Protein AF-A0A8B7NVA9-F1 (afdb_monomer_lite)

pLDDT: mean 93.3, std 6.25, range [57.94, 97.88]

Radius of gyration: 20.19 Å; chains: 1; bounding box: 46×25×56 Å

Organism: Hyalella azteca (NCBI:txid294128)

Structure (mmCIF, N/CA/C/O backbone):
data_AF-A0A8B7NVA9-F1
#
_entry.id   AF-A0A8B7NVA9-F1
#
loop_
_atom_site.group_PDB
_atom_site.id
_atom_site.type_symbol
_atom_site.label_atom_id
_atom_site.label_alt_id
_atom_site.label_comp_id
_atom_site.label_asym_id
_atom_site.label_entity_id
_atom_site.label_seq_id
_atom_site.pdbx_PDB_ins_code
_atom_site.Cartn_x
_atom_site.Cartn_y
_atom_site.Cartn_z
_atom_site.occupancy
_atom_site.B_iso_or_equiv
_atom_site.auth_seq_id
_atom_site.auth_comp_id
_atom_site.auth_asym_id
_atom_site.auth_atom_id
_atom_site.pdbx_PDB_model_num
ATOM 1 N N . MET A 1 1 ? -10.636 13.072 1.670 1.00 78.94 1 MET A N 1
ATOM 2 C CA . MET A 1 1 ? -10.797 11.998 2.675 1.00 78.94 1 MET A CA 1
ATOM 3 C C . MET A 1 1 ? -12.280 11.763 2.958 1.00 78.94 1 MET A C 1
ATOM 5 O O . MET A 1 1 ? -12.791 12.242 3.953 1.00 78.94 1 MET A O 1
ATOM 9 N N . ALA A 1 2 ? -12.999 11.084 2.055 1.00 90.25 2 ALA A N 1
ATOM 10 C CA . ALA A 1 2 ? -14.465 10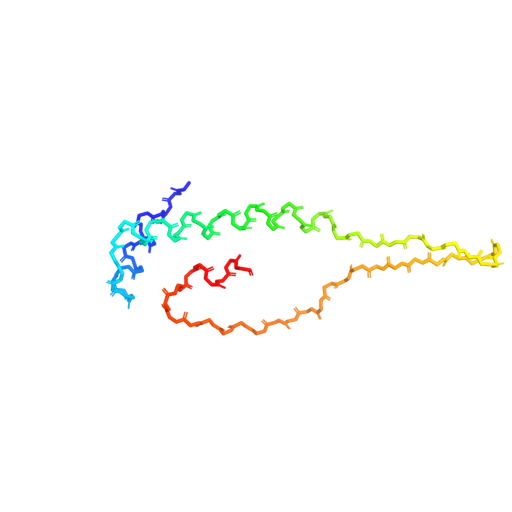.985 2.138 1.00 90.25 2 ALA A CA 1
ATOM 11 C C . ALA A 1 2 ? -14.973 9.901 3.111 1.00 90.25 2 ALA A C 1
ATOM 13 O O . ALA A 1 2 ? -16.042 10.060 3.682 1.00 90.25 2 ALA A O 1
ATOM 14 N N . ARG A 1 3 ? -14.208 8.816 3.308 1.00 94.44 3 ARG A N 1
ATOM 15 C CA . ARG A 1 3 ? -14.600 7.651 4.131 1.00 94.44 3 ARG A CA 1
ATOM 16 C C . ARG A 1 3 ? -13.685 7.397 5.333 1.00 94.44 3 ARG A C 1
ATOM 18 O O . ARG A 1 3 ? -13.634 6.290 5.852 1.00 94.44 3 ARG A O 1
ATOM 25 N N . GLN A 1 4 ? -12.906 8.394 5.751 1.00 95.50 4 GLN A N 1
ATOM 26 C CA . GLN A 1 4 ? -11.883 8.183 6.781 1.00 95.50 4 GLN A CA 1
ATOM 27 C C . GLN A 1 4 ? -12.486 7.746 8.120 1.00 95.50 4 GLN A C 1
ATOM 29 O O . GLN A 1 4 ? -11.980 6.817 8.736 1.00 95.50 4 GLN A O 1
ATOM 34 N N . GLU A 1 5 ? -13.573 8.389 8.541 1.00 97.19 5 GLU A N 1
ATOM 35 C CA . GLU A 1 5 ? -14.246 8.087 9.807 1.00 97.19 5 GLU A CA 1
ATOM 36 C C . GLU A 1 5 ? -14.885 6.696 9.811 1.00 97.19 5 GLU A C 1
ATOM 38 O O . GLU A 1 5 ? -14.750 5.959 10.782 1.00 97.19 5 GLU A O 1
ATOM 43 N N . GLU A 1 6 ? -15.524 6.315 8.703 1.00 97.50 6 GLU A N 1
ATOM 44 C CA . GLU A 1 6 ? -16.120 4.988 8.520 1.00 97.50 6 GLU A CA 1
ATOM 45 C C . GLU A 1 6 ? -15.051 3.890 8.613 1.00 97.50 6 GLU A C 1
ATOM 47 O O . GLU A 1 6 ? -15.187 2.947 9.389 1.00 97.50 6 GLU A O 1
ATOM 52 N N . LEU A 1 7 ? -13.941 4.049 7.884 1.00 95.88 7 LEU A N 1
ATOM 53 C CA . LEU A 1 7 ? -12.836 3.088 7.903 1.00 95.88 7 LEU A CA 1
ATOM 54 C C . LEU A 1 7 ? -12.132 3.040 9.264 1.00 95.88 7 LEU A C 1
ATOM 56 O O . LEU A 1 7 ? -11.775 1.962 9.731 1.00 95.88 7 LEU A O 1
ATOM 60 N N . ALA A 1 8 ? -11.953 4.184 9.925 1.00 97.06 8 ALA A N 1
ATOM 61 C CA . ALA A 1 8 ? -11.358 4.229 11.256 1.00 97.06 8 ALA A CA 1
ATOM 62 C C . ALA A 1 8 ? -12.237 3.513 12.294 1.00 97.06 8 ALA A C 1
ATOM 64 O O . ALA A 1 8 ? -11.709 2.790 13.136 1.00 97.06 8 ALA A O 1
ATOM 65 N N . ALA A 1 9 ? -13.563 3.662 12.206 1.00 97.81 9 ALA A N 1
ATOM 66 C CA . ALA A 1 9 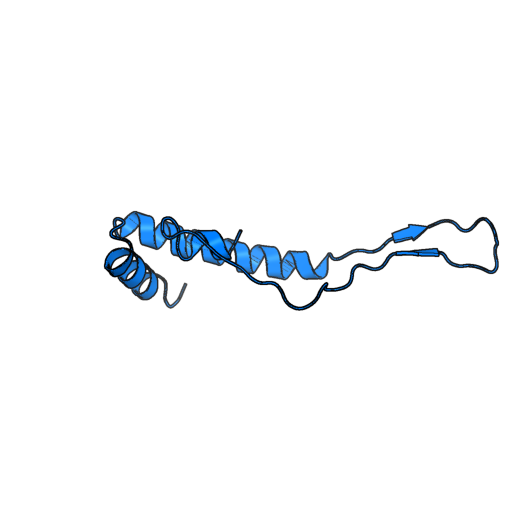? -14.499 2.945 13.066 1.00 97.81 9 ALA A CA 1
ATOM 67 C C . ALA A 1 9 ? -14.426 1.424 12.854 1.00 97.81 9 ALA A C 1
ATOM 69 O O . ALA A 1 9 ? -14.413 0.685 13.838 1.00 97.81 9 ALA A O 1
ATOM 70 N N . ILE A 1 10 ? -14.308 0.963 11.601 1.00 97.06 10 ILE A N 1
ATOM 71 C CA . ILE A 1 10 ? -14.116 -0.462 11.279 1.00 97.06 10 ILE A CA 1
ATOM 72 C C . ILE A 1 10 ? -12.806 -0.980 11.883 1.00 97.06 10 ILE A C 1
ATOM 74 O O . ILE A 1 10 ? -12.827 -1.972 12.606 1.00 97.06 10 ILE A O 1
ATOM 78 N N . ILE A 1 11 ? -11.683 -0.282 11.668 1.00 96.31 11 ILE A N 1
ATOM 79 C CA . ILE A 1 11 ? -10.389 -0.671 12.253 1.00 96.31 11 ILE A CA 1
ATOM 80 C C . ILE A 1 11 ? -10.502 -0.758 13.777 1.00 96.31 11 ILE A C 1
ATOM 82 O O . ILE A 1 11 ? -10.065 -1.738 14.368 1.00 96.31 11 ILE A O 1
ATOM 86 N N . THR A 1 12 ? -11.104 0.229 14.438 1.00 97.62 12 THR A N 1
ATOM 87 C CA . THR A 1 12 ? -11.281 0.177 15.895 1.00 97.62 12 THR A CA 1
ATOM 88 C C . THR A 1 12 ? -12.145 -1.008 16.329 1.00 97.62 12 THR A C 1
ATOM 90 O O . THR A 1 12 ? -11.806 -1.657 17.316 1.00 97.62 12 THR A O 1
ATOM 93 N N . ALA A 1 13 ? -13.217 -1.322 15.599 1.00 97.75 13 ALA A N 1
ATOM 94 C CA . ALA A 1 13 ? -14.101 -2.439 15.924 1.00 97.75 13 ALA A CA 1
ATOM 95 C C . ALA A 1 13 ? -13.427 -3.813 15.748 1.00 97.75 13 ALA A C 1
ATOM 97 O O . ALA A 1 13 ? -13.638 -4.698 16.573 1.00 97.75 13 ALA A O 1
ATOM 98 N N . GLU A 1 14 ? -12.616 -3.994 14.703 1.00 96.50 14 GLU A N 1
ATOM 99 C CA . GLU A 1 14 ? -12.014 -5.292 14.361 1.00 96.50 14 GLU A CA 1
ATOM 100 C C . GLU A 1 14 ? -10.629 -5.513 14.988 1.00 96.50 14 GLU A C 1
ATOM 102 O O . GLU A 1 14 ? -10.298 -6.623 15.399 1.00 96.50 14 GLU A O 1
ATOM 107 N N . ASN A 1 15 ? -9.805 -4.465 15.063 1.00 94.69 15 ASN A N 1
ATOM 108 C CA . ASN A 1 15 ? -8.421 -4.524 15.541 1.00 94.69 15 ASN A CA 1
ATOM 109 C C . ASN A 1 15 ? -8.270 -4.057 17.005 1.00 94.69 15 ASN A C 1
ATOM 111 O O . ASN A 1 15 ? -7.272 -4.374 17.649 1.00 94.69 15 ASN A O 1
ATOM 115 N N . GLY A 1 16 ? -9.247 -3.321 17.550 1.00 95.25 16 GLY A N 1
ATOM 116 C CA . GLY A 1 16 ? -9.251 -2.848 18.943 1.00 95.25 16 GLY A CA 1
ATOM 117 C C . GLY A 1 16 ? -8.416 -1.589 19.206 1.00 95.25 16 GLY A C 1
ATOM 118 O O . GLY A 1 16 ? -8.365 -1.101 20.336 1.00 95.25 16 GLY A O 1
ATOM 119 N N . LYS A 1 17 ? -7.765 -1.034 18.180 1.00 95.94 17 LYS A N 1
ATOM 120 C CA . LYS A 1 17 ? -6.927 0.162 18.306 1.00 95.94 17 LYS A CA 1
ATOM 121 C C . LYS A 1 17 ? -7.755 1.436 18.555 1.00 95.94 17 LYS A C 1
ATOM 123 O O . LYS A 1 17 ? -8.828 1.580 17.956 1.00 95.94 17 LYS A O 1
ATOM 128 N N . PRO A 1 18 ? -7.264 2.402 19.366 1.00 97.88 18 PRO A N 1
ATOM 129 C CA . PRO A 1 18 ? -7.962 3.662 19.607 1.00 97.88 18 PRO A CA 1
ATOM 130 C C . PRO A 1 18 ? -8.331 4.405 18.319 1.00 97.88 18 PRO A C 1
ATOM 132 O O . PRO A 1 18 ? -7.537 4.498 17.382 1.00 97.88 18 PRO A O 1
ATOM 135 N N . LEU A 1 19 ? -9.520 5.012 18.299 1.00 97.69 19 LEU A N 1
ATOM 136 C CA . LEU A 1 19 ? -10.072 5.663 17.104 1.00 97.69 19 LEU A CA 1
ATOM 137 C C . LEU A 1 19 ? -9.159 6.759 16.527 1.00 97.69 19 LEU A C 1
ATOM 139 O O . LEU A 1 19 ? -9.069 6.918 15.312 1.00 97.69 19 LEU A O 1
ATOM 143 N N . GLY A 1 20 ? -8.447 7.504 17.379 1.00 97.38 20 GLY A N 1
ATOM 144 C CA . GLY A 1 20 ? -7.472 8.506 16.933 1.00 97.38 20 GLY A CA 1
ATOM 145 C C . GLY A 1 20 ? -6.320 7.898 16.126 1.00 97.38 20 GLY A C 1
ATOM 146 O O . GLY A 1 20 ? -5.971 8.403 15.060 1.00 97.38 20 GLY A O 1
ATOM 147 N N . GLU A 1 21 ? -5.780 6.768 16.580 1.00 96.56 21 GLU A N 1
ATOM 148 C CA . GLU A 1 21 ? -4.723 6.046 15.868 1.00 96.56 21 GLU A CA 1
ATOM 149 C C . GLU A 1 21 ? -5.249 5.332 14.614 1.00 96.56 21 GLU A C 1
ATOM 151 O O . GLU A 1 21 ? -4.526 5.190 13.626 1.00 96.56 21 GLU A O 1
ATOM 156 N N . ALA A 1 22 ? -6.508 4.882 14.623 1.00 96.81 22 ALA A N 1
ATOM 157 C CA . ALA A 1 22 ? -7.164 4.315 13.446 1.00 96.81 22 ALA A CA 1
ATOM 158 C C . ALA A 1 22 ? -7.342 5.368 12.339 1.00 96.81 22 ALA A C 1
ATOM 160 O O . ALA A 1 22 ? -6.996 5.115 11.186 1.00 96.81 22 ALA A O 1
ATOM 161 N N . ARG A 1 23 ? -7.771 6.590 12.687 1.00 96.69 23 ARG A N 1
ATOM 162 C CA . ARG A 1 23 ? -7.825 7.721 11.741 1.00 96.69 23 ARG A CA 1
ATOM 163 C C . ARG A 1 23 ? -6.459 8.037 11.146 1.00 96.69 23 ARG A C 1
ATOM 165 O O . ARG A 1 23 ? -6.366 8.271 9.938 1.00 96.69 23 ARG A O 1
ATOM 172 N N . GLY A 1 24 ? -5.427 8.044 11.993 1.00 94.94 24 GLY A N 1
ATOM 173 C CA . GLY A 1 24 ? -4.041 8.247 11.578 1.00 94.94 24 GLY A CA 1
ATOM 174 C C . GLY A 1 24 ? -3.595 7.199 10.560 1.00 94.94 24 GLY A C 1
ATOM 175 O O . GLY A 1 24 ? -3.069 7.562 9.513 1.00 94.94 24 GLY A O 1
ATOM 176 N N . GLU A 1 25 ? -3.887 5.920 10.810 1.00 94.94 25 GLU A N 1
ATOM 177 C CA . GLU A 1 25 ? -3.572 4.838 9.870 1.00 94.94 25 GLU A CA 1
ATOM 178 C C . GLU A 1 25 ? -4.282 5.000 8.524 1.00 94.94 25 GLU A C 1
ATOM 180 O O . GLU A 1 25 ? -3.633 4.868 7.490 1.00 94.94 25 GLU A O 1
ATOM 185 N N . VAL A 1 26 ? -5.578 5.331 8.505 1.00 94.69 26 VAL A N 1
ATOM 186 C CA . VAL A 1 26 ? -6.310 5.531 7.240 1.00 94.69 26 VAL A CA 1
ATOM 187 C C . VAL A 1 26 ? -5.720 6.693 6.438 1.00 94.69 26 VAL A C 1
ATOM 189 O O . VAL A 1 26 ? -5.534 6.579 5.226 1.00 94.69 26 VAL A O 1
ATOM 192 N N . GLY A 1 27 ? -5.399 7.806 7.104 1.00 93.81 27 GLY A N 1
ATOM 193 C CA . GLY A 1 27 ? -4.767 8.957 6.456 1.00 93.81 27 GLY A CA 1
ATOM 194 C C . GLY A 1 27 ? -3.370 8.628 5.924 1.00 93.81 27 GLY A C 1
ATOM 195 O O . GLY A 1 27 ? -3.038 8.969 4.790 1.00 93.81 27 GLY A O 1
ATOM 196 N N . PHE A 1 28 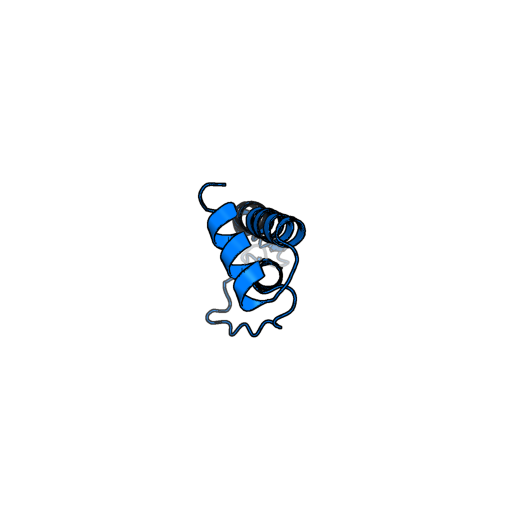? -2.575 7.910 6.717 1.00 91.81 28 PHE A N 1
ATOM 197 C CA . PHE A 1 28 ? -1.242 7.461 6.331 1.00 91.81 28 PHE A CA 1
ATOM 198 C C . PHE A 1 28 ? -1.290 6.510 5.130 1.00 91.81 28 PHE A C 1
ATOM 200 O O . PHE A 1 28 ? -0.602 6.746 4.139 1.00 91.81 28 PHE A O 1
ATOM 207 N N . ALA A 1 29 ? -2.174 5.510 5.148 1.00 92.19 29 ALA A N 1
ATOM 208 C CA . ALA A 1 29 ? -2.376 4.596 4.028 1.00 92.19 29 ALA A CA 1
ATOM 209 C C . ALA A 1 29 ? -2.801 5.327 2.743 1.00 92.19 29 ALA A C 1
ATOM 211 O O . ALA A 1 29 ? -2.285 5.040 1.664 1.00 92.19 29 ALA A O 1
ATOM 212 N N . ALA A 1 30 ? -3.693 6.318 2.850 1.00 92.00 30 ALA A N 1
ATOM 213 C CA . ALA A 1 30 ? -4.118 7.129 1.709 1.00 92.00 30 ALA A CA 1
ATOM 214 C C . ALA A 1 30 ? -2.955 7.900 1.055 1.00 92.00 30 ALA A C 1
ATOM 216 O O . ALA A 1 30 ? -2.938 8.057 -0.168 1.00 92.00 30 ALA A O 1
ATOM 217 N N . SER A 1 31 ? -1.972 8.346 1.845 1.00 91.44 31 SER A N 1
ATOM 218 C CA . SER A 1 31 ? -0.806 9.075 1.327 1.00 91.44 31 SER A CA 1
ATOM 219 C C . SER A 1 31 ? 0.057 8.227 0.385 1.00 91.44 31 SER A C 1
ATOM 221 O O . SER A 1 31 ? 0.556 8.740 -0.619 1.00 91.44 31 SER A O 1
ATOM 223 N N . PHE A 1 32 ? 0.156 6.918 0.636 1.00 91.69 32 PHE A N 1
ATOM 224 C CA . PHE A 1 32 ? 0.923 6.015 -0.217 1.00 91.69 32 PHE A CA 1
ATOM 225 C C . PHE A 1 32 ? 0.305 5.849 -1.596 1.00 91.69 32 PHE A C 1
ATOM 227 O O . PHE A 1 32 ? 1.030 5.891 -2.584 1.00 91.69 32 PHE A O 1
ATOM 234 N N . PHE A 1 33 ? -1.021 5.723 -1.697 1.00 90.00 33 PHE A N 1
ATOM 235 C CA . PHE A 1 33 ? -1.677 5.627 -3.004 1.00 90.00 33 PHE A CA 1
ATOM 236 C C . PHE A 1 33 ? -1.361 6.836 -3.880 1.00 90.00 33 PHE A C 1
ATOM 238 O O . PHE A 1 33 ? -1.076 6.679 -5.065 1.00 90.00 33 PHE A O 1
ATOM 245 N N . GLN A 1 34 ? -1.366 8.034 -3.295 1.00 89.25 34 GLN A N 1
ATOM 246 C CA . GLN A 1 34 ? -1.021 9.250 -4.022 1.00 89.25 34 GLN A CA 1
ATOM 247 C C . GLN A 1 34 ? 0.449 9.257 -4.454 1.00 89.25 34 GLN A C 1
ATOM 249 O O . GLN A 1 34 ? 0.752 9.616 -5.589 1.00 89.25 34 GLN A O 1
ATOM 254 N N . TRP A 1 35 ? 1.357 8.833 -3.574 1.00 92.88 35 TRP A N 1
ATOM 255 C CA . TRP A 1 35 ? 2.780 8.762 -3.891 1.00 92.88 35 TRP A CA 1
ATOM 256 C C . TRP A 1 35 ? 3.078 7.729 -4.993 1.00 92.88 35 TRP A C 1
ATOM 258 O O . TRP A 1 35 ? 3.691 8.066 -6.005 1.00 92.88 35 TRP A O 1
ATOM 268 N N . TYR A 1 36 ? 2.572 6.499 -4.859 1.00 93.19 36 TYR A N 1
ATOM 269 C CA . TYR A 1 36 ? 2.785 5.419 -5.828 1.00 93.19 36 TYR A CA 1
ATOM 270 C C . TYR A 1 36 ? 2.111 5.689 -7.181 1.00 93.19 36 TYR A C 1
ATOM 272 O O . TYR A 1 36 ? 2.652 5.302 -8.219 1.00 93.19 36 TYR A O 1
ATOM 280 N N . ALA A 1 37 ? 0.970 6.389 -7.203 1.00 94.06 37 ALA A N 1
ATOM 281 C CA . ALA A 1 37 ? 0.331 6.823 -8.449 1.00 94.06 37 ALA A CA 1
ATOM 282 C C . ALA A 1 37 ? 1.220 7.777 -9.259 1.00 94.06 37 ALA A C 1
ATOM 284 O O . ALA A 1 37 ? 1.192 7.765 -10.490 1.00 94.06 37 ALA A O 1
ATOM 285 N N . GLU A 1 38 ? 2.037 8.580 -8.584 1.00 94.69 38 GLU A N 1
ATOM 286 C CA . GLU A 1 38 ? 3.038 9.402 -9.249 1.00 94.69 38 GLU A CA 1
ATOM 287 C C . GLU A 1 38 ? 4.277 8.585 -9.617 1.00 94.69 38 GLU A C 1
ATOM 289 O O . GLU A 1 38 ? 4.815 8.746 -10.713 1.00 94.69 38 GLU A O 1
ATOM 294 N N . GLU A 1 39 ? 4.719 7.684 -8.741 1.00 94.69 39 GLU A N 1
ATOM 295 C CA . GLU A 1 39 ? 5.940 6.911 -8.964 1.00 94.69 39 GLU A CA 1
ATOM 296 C C . GLU A 1 39 ? 5.834 5.919 -10.123 1.00 94.69 39 GLU A C 1
ATOM 298 O O . GLU A 1 39 ? 6.790 5.747 -10.879 1.00 94.69 39 GLU A O 1
ATOM 303 N N . VAL A 1 40 ? 4.652 5.346 -10.373 1.00 93.00 40 VAL A N 1
ATOM 304 C CA . VAL A 1 40 ? 4.458 4.427 -11.507 1.00 93.00 40 VAL A CA 1
ATOM 305 C C . VAL A 1 40 ? 4.786 5.087 -12.853 1.00 93.00 40 VAL A C 1
ATOM 307 O O . VAL A 1 40 ? 5.297 4.429 -13.762 1.00 93.00 40 VAL A O 1
ATOM 310 N N . ARG A 1 41 ? 4.586 6.410 -12.964 1.00 92.88 41 ARG A N 1
ATOM 311 C CA . ARG A 1 41 ? 4.896 7.211 -14.162 1.00 92.88 41 ARG A CA 1
ATOM 312 C C . ARG A 1 41 ? 6.401 7.378 -14.394 1.00 92.88 41 ARG A C 1
ATOM 314 O O . ARG A 1 41 ? 6.797 7.796 -15.479 1.00 92.88 41 ARG A O 1
ATOM 321 N N . ARG A 1 42 ? 7.224 7.058 -13.392 1.00 94.62 42 ARG A N 1
ATOM 322 C CA . ARG A 1 42 ? 8.690 7.172 -13.380 1.00 94.62 42 ARG A CA 1
ATOM 323 C C . ARG A 1 42 ? 9.383 5.810 -13.478 1.00 94.62 42 ARG A C 1
ATOM 325 O O . ARG A 1 42 ? 10.543 5.677 -13.103 1.00 94.62 42 ARG A O 1
ATOM 332 N N . SER A 1 43 ? 8.698 4.794 -14.010 1.00 93.69 43 SER A N 1
ATOM 333 C CA . SER A 1 43 ? 9.268 3.461 -14.266 1.00 93.69 43 SER A CA 1
ATOM 334 C C . SER A 1 43 ? 10.268 3.490 -15.432 1.00 93.69 43 SER A C 1
ATOM 336 O O . SER A 1 43 ? 9.994 2.989 -16.523 1.00 93.69 43 SER A O 1
ATOM 338 N N . TYR A 1 44 ? 11.422 4.123 -15.220 1.00 94.88 44 TYR A N 1
ATOM 339 C CA . TYR A 1 44 ? 12.418 4.350 -16.258 1.00 94.88 44 TYR A CA 1
ATOM 340 C C . TYR A 1 44 ? 13.18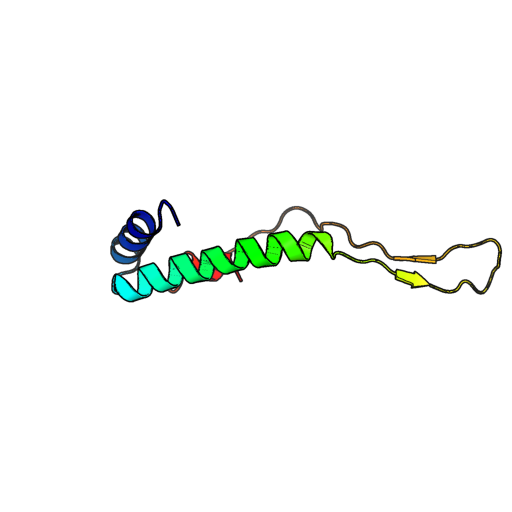9 3.076 -16.614 1.00 94.88 44 TYR A C 1
ATOM 342 O O . TYR A 1 44 ? 13.595 2.287 -15.756 1.00 94.88 44 TYR A O 1
ATOM 350 N N . GLY A 1 45 ? 13.404 2.908 -17.914 1.00 94.44 45 GLY A N 1
ATOM 351 C CA . GLY A 1 45 ? 14.483 2.102 -18.465 1.00 94.44 45 GLY A CA 1
ATOM 352 C C . GLY A 1 45 ? 15.696 2.971 -18.802 1.00 94.44 45 GLY A C 1
ATOM 353 O O . GLY A 1 45 ? 15.681 4.184 -18.600 1.00 94.44 45 GLY A O 1
ATOM 354 N N . GLU A 1 46 ? 16.731 2.364 -19.363 1.00 96.88 46 GLU A N 1
ATOM 355 C CA . GLU A 1 46 ? 17.983 3.034 -19.718 1.00 96.88 46 GLU A CA 1
ATOM 356 C C . GLU A 1 46 ? 18.344 2.761 -21.175 1.00 96.88 46 GLU A C 1
ATOM 358 O O . GLU A 1 46 ? 18.078 1.679 -21.696 1.00 96.88 46 GLU A O 1
ATOM 363 N N . VAL A 1 47 ? 18.987 3.729 -21.828 1.00 96.38 47 VAL A N 1
ATOM 364 C CA . VAL A 1 47 ? 19.639 3.532 -23.128 1.00 96.38 47 VAL A CA 1
ATOM 365 C C . VAL A 1 47 ? 21.129 3.366 -22.875 1.00 96.38 47 VAL A C 1
ATOM 367 O O . VAL A 1 47 ? 21.766 4.249 -22.306 1.00 96.38 47 VAL A O 1
ATOM 370 N N . ILE A 1 48 ? 21.684 2.237 -23.303 1.00 96.69 48 ILE A N 1
ATOM 371 C CA . ILE A 1 48 ? 23.077 1.873 -23.038 1.00 96.69 48 ILE A CA 1
ATOM 372 C C . ILE A 1 48 ? 23.894 2.088 -24.321 1.00 96.69 48 ILE A C 1
ATOM 374 O O . ILE A 1 48 ? 23.446 1.671 -25.397 1.00 96.69 48 ILE A O 1
ATOM 378 N N . PRO A 1 49 ? 25.089 2.711 -24.247 1.00 96.19 49 PRO A N 1
ATOM 379 C CA . PRO A 1 49 ? 25.969 2.851 -25.402 1.00 96.19 49 PRO A CA 1
ATOM 380 C C . PRO A 1 49 ? 26.266 1.497 -26.051 1.00 96.19 49 PRO A C 1
ATOM 382 O O . PRO A 1 49 ? 26.678 0.548 -25.380 1.00 96.19 49 PRO A O 1
ATOM 385 N N . SER A 1 50 ? 26.066 1.405 -27.367 1.00 96.56 50 SER A N 1
ATOM 386 C CA . SER A 1 50 ? 26.415 0.201 -28.118 1.00 96.56 50 SER A CA 1
ATOM 387 C C . SER A 1 50 ? 27.815 0.331 -28.718 1.00 96.56 50 SER A C 1
ATOM 389 O O . SER A 1 50 ? 28.108 1.357 -29.333 1.00 96.56 50 SER A O 1
ATOM 391 N N . PRO A 1 51 ? 28.673 -0.699 -28.606 1.00 94.94 51 PRO A N 1
ATOM 392 C CA . PRO A 1 51 ? 29.946 -0.732 -29.318 1.00 94.94 51 PRO A CA 1
ATOM 393 C C . PRO A 1 51 ? 29.777 -0.976 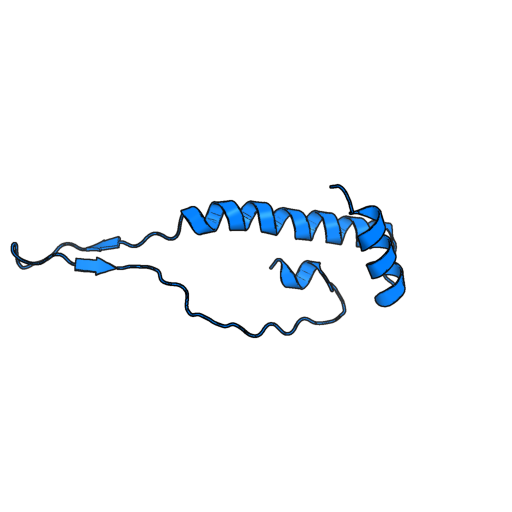-30.832 1.00 94.94 51 PRO A C 1
ATOM 395 O O . PRO A 1 51 ? 30.720 -0.755 -31.585 1.00 94.94 51 PRO A O 1
ATOM 398 N N . ASP A 1 52 ? 28.600 -1.428 -31.296 1.00 96.38 52 ASP A N 1
ATOM 399 C CA . ASP A 1 52 ? 28.267 -1.578 -32.722 1.00 96.38 52 ASP A CA 1
ATOM 400 C C . ASP A 1 52 ? 27.281 -0.468 -33.135 1.00 96.38 52 ASP A C 1
ATOM 402 O O . ASP A 1 52 ? 26.157 -0.447 -32.625 1.00 96.38 52 ASP A O 1
ATOM 406 N N . PRO A 1 53 ? 27.629 0.418 -34.087 1.00 93.44 53 PRO A N 1
ATOM 407 C CA . PRO A 1 53 ? 26.778 1.544 -34.487 1.00 93.44 53 PRO A CA 1
ATOM 408 C C . PRO A 1 53 ? 25.441 1.128 -35.124 1.00 93.44 53 PRO A C 1
ATOM 410 O O . PRO A 1 53 ? 24.568 1.969 -35.325 1.00 93.44 53 PRO A O 1
ATOM 413 N N . ARG A 1 54 ? 25.248 -0.158 -35.445 1.00 96.56 54 ARG A N 1
ATOM 414 C CA . ARG A 1 54 ? 23.996 -0.694 -36.008 1.00 96.56 54 ARG A CA 1
ATOM 415 C C . ARG A 1 54 ? 23.056 -1.272 -34.950 1.00 96.56 54 ARG A C 1
ATOM 417 O O . ARG A 1 54 ? 21.969 -1.734 -35.294 1.00 96.56 54 ARG A O 1
ATOM 424 N N . LYS A 1 55 ? 23.459 -1.295 -33.677 1.00 96.19 55 LYS A N 1
ATOM 425 C CA . LYS A 1 55 ? 22.685 -1.886 -32.579 1.00 96.19 55 LYS A CA 1
ATOM 426 C C . LYS A 1 55 ? 22.299 -0.816 -31.563 1.00 96.19 55 LYS A C 1
ATOM 428 O O . LYS A 1 55 ? 23.037 0.128 -31.310 1.00 96.19 55 LYS A O 1
ATOM 433 N N . ARG A 1 56 ? 21.122 -0.979 -30.959 1.00 95.69 56 ARG A N 1
ATOM 434 C CA . ARG A 1 56 ? 20.659 -0.157 -29.834 1.00 95.69 56 ARG A CA 1
ATOM 435 C C . ARG A 1 56 ? 20.420 -1.062 -28.645 1.00 95.69 56 ARG A C 1
ATOM 437 O O . ARG A 1 56 ? 19.731 -2.070 -28.785 1.00 95.69 56 ARG A O 1
ATOM 444 N N . PHE A 1 57 ? 20.983 -0.699 -27.502 1.00 97.06 57 PHE A N 1
ATOM 445 C CA . PHE A 1 57 ? 20.752 -1.397 -26.247 1.00 97.06 57 PHE A CA 1
ATOM 446 C C . PHE A 1 57 ? 19.848 -0.540 -25.375 1.00 97.06 57 PHE A C 1
ATOM 448 O O . PHE A 1 57 ? 20.096 0.650 -25.188 1.00 97.06 57 PHE A O 1
ATOM 455 N N . LEU A 1 58 ? 18.776 -1.150 -24.884 1.00 96.94 58 LEU A N 1
ATOM 456 C CA . LEU A 1 58 ? 17.816 -0.504 -24.007 1.00 96.94 58 LEU A CA 1
ATOM 457 C C . LEU A 1 58 ? 17.329 -1.491 -22.951 1.00 96.94 58 LEU A C 1
ATOM 459 O O . LEU A 1 58 ? 17.170 -2.679 -23.237 1.00 96.94 58 LEU A O 1
ATOM 463 N N . THR A 1 59 ? 17.090 -0.996 -21.744 1.00 97.44 59 THR A N 1
ATOM 464 C CA . THR A 1 59 ? 16.410 -1.737 -20.682 1.00 97.44 59 THR A CA 1
ATOM 465 C C . THR A 1 59 ? 14.983 -1.221 -20.556 1.00 97.44 59 THR A C 1
ATOM 467 O O . THR A 1 59 ? 14.710 -0.050 -20.807 1.00 97.44 59 THR A O 1
ATOM 470 N N . LEU A 1 60 ? 14.053 -2.104 -20.200 1.00 96.06 60 LEU A N 1
ATOM 471 C CA . LEU A 1 60 ? 12.660 -1.759 -19.930 1.00 96.06 60 LEU A CA 1
ATOM 472 C C . LEU A 1 60 ? 12.285 -2.301 -18.555 1.00 96.06 60 LEU A C 1
ATOM 474 O O . LEU A 1 60 ? 12.722 -3.385 -18.167 1.00 96.06 60 LEU A O 1
ATOM 478 N N . ARG A 1 61 ? 11.440 -1.566 -17.835 1.00 95.31 61 ARG A N 1
ATOM 479 C CA . ARG A 1 61 ? 10.757 -2.066 -16.641 1.00 95.31 61 ARG A CA 1
ATOM 480 C C . ARG A 1 61 ? 9.377 -2.561 -17.058 1.00 95.31 61 ARG A C 1
ATOM 482 O O . ARG A 1 61 ? 8.629 -1.830 -17.700 1.00 95.31 61 ARG A O 1
ATOM 489 N N . GLN A 1 62 ? 9.059 -3.806 -16.720 1.00 94.94 62 GLN A N 1
ATOM 490 C CA . GLN A 1 62 ? 7.775 -4.432 -17.036 1.00 94.94 62 GLN A CA 1
ATOM 491 C C . GLN A 1 62 ? 7.119 -4.959 -15.756 1.00 94.94 62 GLN A C 1
ATOM 493 O O . GLN A 1 62 ? 7.833 -5.353 -14.829 1.00 94.94 62 GLN A O 1
ATOM 498 N N . PRO A 1 63 ? 5.776 -4.968 -15.682 1.00 94.94 63 PRO A N 1
ATOM 499 C CA . PRO A 1 63 ? 5.073 -5.567 -14.558 1.00 94.94 63 PRO A CA 1
ATOM 500 C C . PRO A 1 63 ? 5.334 -7.076 -14.515 1.00 94.94 63 PRO A C 1
ATOM 502 O O . PRO A 1 63 ? 5.277 -7.751 -15.540 1.00 94.94 63 PRO A O 1
ATOM 505 N N . LEU A 1 64 ? 5.590 -7.603 -13.316 1.00 95.25 64 LEU A N 1
ATOM 506 C CA . LEU A 1 64 ? 5.836 -9.034 -13.110 1.00 95.25 64 LEU A CA 1
ATOM 507 C C . LEU A 1 64 ? 4.570 -9.882 -13.321 1.00 95.25 64 LEU A C 1
ATOM 509 O O . LEU A 1 64 ? 4.657 -11.019 -13.772 1.00 95.25 64 LEU A O 1
ATOM 513 N N . GLY A 1 65 ? 3.398 -9.326 -12.998 1.00 96.44 65 GLY A N 1
ATOM 514 C CA . GLY A 1 65 ? 2.110 -10.011 -13.071 1.00 96.44 65 GLY A CA 1
ATOM 515 C C . GLY A 1 65 ? 1.447 -10.131 -11.701 1.00 96.44 65 GLY A C 1
ATOM 516 O O . GLY A 1 65 ? 1.427 -9.174 -10.930 1.00 96.44 65 GLY A O 1
ATOM 517 N N . VAL A 1 66 ? 0.868 -11.298 -11.418 1.00 97.25 66 VAL A N 1
ATOM 518 C CA . VAL A 1 66 ? 0.100 -11.556 -10.192 1.00 97.25 66 VAL A CA 1
ATOM 519 C C . VAL A 1 66 ? 1.024 -11.629 -8.973 1.00 97.25 66 VAL A C 1
ATOM 521 O O . VAL A 1 66 ? 2.031 -12.333 -8.997 1.00 97.25 66 VAL A O 1
ATOM 524 N N . VAL A 1 67 ? 0.645 -10.941 -7.892 1.00 94.88 67 VAL A N 1
ATOM 525 C CA . VAL A 1 67 ? 1.360 -10.944 -6.607 1.00 94.88 67 VAL A CA 1
ATOM 526 C C . VAL A 1 67 ? 0.392 -11.313 -5.484 1.00 94.88 67 VAL A C 1
ATOM 528 O O . VAL A 1 67 ? -0.702 -10.758 -5.401 1.00 94.88 67 VAL A O 1
ATOM 531 N N . ALA A 1 68 ? 0.799 -12.238 -4.611 1.00 95.25 68 ALA A N 1
ATOM 532 C CA . ALA A 1 68 ? 0.080 -12.561 -3.382 1.00 95.25 68 ALA A CA 1
ATOM 533 C C . ALA A 1 68 ? 0.613 -11.712 -2.218 1.00 95.25 68 ALA A C 1
ATOM 535 O O . ALA A 1 68 ? 1.819 -11.679 -1.973 1.00 95.25 68 ALA A O 1
ATOM 536 N N . LEU A 1 69 ? -0.287 -11.045 -1.493 1.00 91.88 69 LEU A N 1
ATOM 537 C CA . LEU A 1 69 ? 0.031 -10.196 -0.344 1.00 91.88 69 LEU A CA 1
ATOM 538 C C . LEU A 1 69 ? -0.640 -10.773 0.908 1.00 91.88 69 LEU A C 1
ATOM 540 O O . LEU A 1 69 ? -1.857 -10.926 0.943 1.00 91.88 69 LEU A O 1
ATOM 544 N N . ILE A 1 70 ? 0.158 -11.085 1.931 1.00 92.50 70 ILE A N 1
ATOM 545 C CA . ILE A 1 70 ? -0.315 -11.519 3.252 1.00 92.50 70 ILE A CA 1
ATOM 546 C C . ILE A 1 70 ? 0.184 -10.493 4.266 1.00 92.50 70 ILE A C 1
ATOM 548 O O . ILE A 1 70 ? 1.393 -10.315 4.427 1.00 92.50 70 ILE A O 1
ATOM 552 N N . THR A 1 71 ? -0.740 -9.805 4.932 1.00 91.50 71 THR A N 1
ATOM 553 C CA . THR A 1 71 ? -0.435 -8.743 5.898 1.00 91.50 71 THR A CA 1
ATOM 554 C C . THR A 1 71 ? -0.866 -9.146 7.312 1.00 91.50 71 THR A C 1
ATOM 556 O O . THR A 1 71 ? -1.918 -9.765 7.474 1.00 91.50 71 THR A O 1
ATOM 559 N N . PRO A 1 72 ? -0.077 -8.819 8.351 1.00 91.94 72 PRO A N 1
ATOM 560 C CA . PRO A 1 72 ? -0.452 -9.046 9.741 1.00 91.94 72 PRO A CA 1
ATOM 561 C C . PRO A 1 72 ? -1.578 -8.101 10.185 1.00 91.94 72 PRO A C 1
ATOM 563 O O . PRO A 1 72 ? -1.862 -7.083 9.557 1.00 91.94 72 PRO A O 1
ATOM 566 N N . TRP A 1 73 ? -2.198 -8.435 11.313 1.00 91.31 73 TRP A N 1
ATOM 567 C CA . TRP A 1 73 ? -3.406 -7.779 11.812 1.00 91.31 73 TRP A CA 1
ATOM 568 C C . TRP A 1 73 ? -3.169 -6.418 12.478 1.00 91.31 73 TRP A C 1
ATOM 570 O O . TRP A 1 73 ? -4.131 -5.691 12.677 1.00 91.31 73 TRP A O 1
ATOM 580 N N . ASN A 1 74 ? -1.937 -6.064 12.856 1.00 91.88 74 ASN A N 1
ATOM 581 C CA . ASN A 1 74 ? -1.655 -4.907 13.718 1.00 91.88 74 ASN A CA 1
ATOM 582 C C . ASN A 1 74 ? -1.754 -3.537 13.017 1.00 91.88 74 ASN A C 1
ATOM 584 O O . ASN A 1 74 ? -1.982 -2.539 13.692 1.00 91.88 74 ASN A O 1
ATOM 588 N N . PHE A 1 75 ? -1.602 -3.495 11.689 1.00 92.50 75 PHE A N 1
ATOM 589 C CA . PHE A 1 75 ? -1.857 -2.318 10.841 1.00 92.50 75 PHE A CA 1
ATOM 590 C C . PHE A 1 75 ? -2.608 -2.770 9.581 1.00 92.50 75 PHE A C 1
ATOM 592 O O . PHE A 1 75 ? -1.994 -2.902 8.515 1.00 92.50 75 PHE A O 1
ATOM 599 N N . PRO A 1 76 ? -3.905 -3.097 9.705 1.00 90.50 76 PRO A N 1
ATOM 600 C CA . PRO A 1 76 ? -4.650 -3.816 8.674 1.00 90.50 76 PRO A CA 1
ATOM 601 C C . PRO A 1 76 ? -4.686 -3.096 7.319 1.00 90.50 76 PRO A C 1
ATOM 603 O O . PRO A 1 76 ? -4.650 -3.755 6.283 1.00 90.50 76 PRO A O 1
ATOM 606 N N . ILE A 1 77 ? -4.705 -1.760 7.301 1.00 89.19 77 ILE A N 1
ATOM 607 C CA . ILE A 1 77 ? -4.676 -0.970 6.060 1.00 89.19 77 ILE A CA 1
ATOM 608 C C . ILE A 1 77 ? -3.275 -0.398 5.815 1.00 89.19 77 ILE A C 1
ATOM 610 O O . ILE A 1 77 ? -2.798 -0.385 4.680 1.00 89.19 77 ILE A O 1
ATOM 614 N N . GLY A 1 78 ? -2.577 0.029 6.869 1.00 85.56 78 GLY A N 1
ATOM 615 C CA . GLY A 1 78 ? -1.237 0.613 6.765 1.00 85.56 78 GLY A CA 1
ATOM 616 C C . GLY A 1 78 ? -0.203 -0.335 6.147 1.00 85.56 78 GLY A C 1
ATOM 617 O O . GLY A 1 78 ? 0.714 0.118 5.471 1.00 85.56 78 GLY A O 1
ATOM 618 N N . MET A 1 79 ? -0.366 -1.650 6.320 1.00 84.75 79 MET A N 1
ATOM 619 C CA . MET A 1 79 ? 0.522 -2.661 5.735 1.00 84.75 79 MET A CA 1
ATOM 620 C C . MET A 1 79 ? 0.286 -2.925 4.243 1.00 84.75 79 MET A C 1
ATOM 622 O O . MET A 1 79 ? 1.189 -3.444 3.589 1.00 84.75 79 MET A O 1
ATOM 626 N N . LEU A 1 80 ? -0.894 -2.593 3.706 1.00 78.56 80 LEU A N 1
ATOM 627 C CA . LEU A 1 80 ? -1.201 -2.736 2.276 1.00 78.56 80 LEU A CA 1
ATOM 628 C C . LEU A 1 80 ? -0.588 -1.611 1.442 1.00 78.56 80 LEU A C 1
ATOM 630 O O . LEU A 1 80 ? -0.253 -1.823 0.283 1.00 78.56 80 LEU A O 1
ATOM 634 N N . GLY A 1 81 ? -0.463 -0.420 2.029 1.00 64.12 81 GLY A N 1
ATOM 635 C CA . GLY A 1 81 ? 0.095 0.751 1.357 1.00 64.12 81 GLY A CA 1
ATOM 636 C C . GLY A 1 81 ? 1.623 0.830 1.362 1.00 64.12 81 GLY A C 1
ATOM 637 O O . GLY A 1 81 ? 2.141 1.809 0.844 1.00 64.12 81 GLY A O 1
ATOM 638 N N . ARG A 1 82 ? 2.342 -0.129 1.960 1.00 57.94 82 ARG A N 1
ATOM 639 C CA . ARG A 1 82 ? 3.809 -0.066 2.086 1.00 57.94 82 ARG A CA 1
ATOM 640 C C . ARG A 1 82 ? 4.534 -0.422 0.793 1.00 57.94 82 ARG A C 1
ATOM 642 O O . ARG A 1 82 ? 4.122 -1.398 0.132 1.00 57.94 82 ARG A O 1
#

InterPro domains:
  IPR015590 Aldehyde dehydrogenase domain [PF00171] (2-80)
  IPR016161 Aldehyde/histidinol dehydrogenase [SSF53720] (2-80)
  IPR016162 Aldehyde dehydrogenase, N-terminal [G3DSA:3.40.605.10] (1-82)
  IPR050740 Aldehyde Dehydrogenase Superfamily [PTHR43353] (2-82)

Secondary structure (DSSP, 8-state):
--SHHHHHHHHHHHH---HHHHHHHHHHHHHHHHHHHHHGGG----EE--SSTT--EE--------------TTSTTTTT--

Sequence (82 aa):
MARQEELAAIITAENGKPLGEARGEVGFAASFFQWYAEEVRRSYGEVIPSPDPRKRFLTLRQ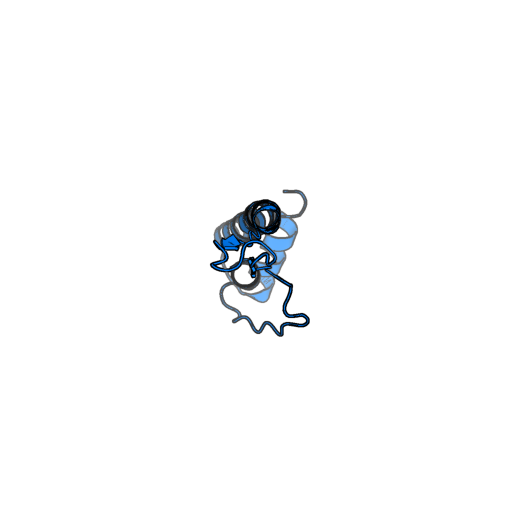PLGVVALITPWNFPIGMLGR

Foldseek 3Di:
DVCLQVQLVVLCVPLVDDSVVSSVLSVLLVVLVVVVVVVVVVQDKDWDDDPDPVDTDIDGDDDPDDDDDDDDSNSPRNRVSD